Protein 1C53 (pdb70)

B-factor: mean 19.28, std 6.95, range [7.57, 44.81]

InterPro domains:
  IPR008168 Cytochrome c, class IC [PR00605] (31-42)
  IPR008168 Cytochrome c, class IC [PR00605] (77-99)
  IPR009056 Cytochrome c-like domain [PF00034] (23-102)
  IPR009056 Cytochrome c-like domain [PS51007] (21-102)
  IPR036909 Cytochrome c-like domain superfamily [G3DSA:1.10.760.10] (24-101)
  IPR036909 Cytochrome c-like domain superfamily [SSF46626] (12-101)

Radius of gyration: 11.13 Å; Cα contacts (8 Å, |Δi|>4): 106; chains: 1; bounding box: 24×22×28 Å

Organism: Nitratidesulfovibrio vulgaris (strain DSM 19637 / Miyazaki F) (NCBI:txid883)

Structure (mmCIF, N/CA/C/O backbone):
data_1C53
#
_entry.id   1C53
#
_cell.length_a   42.700
_cell.length_b   42.700
_cell.length_c   103.400
_cell.angle_alpha   90.00
_cell.angle_beta   90.00
_cell.angle_gamma   90.00
#
_symmetry.space_group_name_H-M   'P 43 21 2'
#
loop_
_entity.id
_entity.type
_entity.pdbx_description
1 polymer 'CYTOCHROME C553'
2 non-polymer 'PROTOPORPHYRIN IX CONT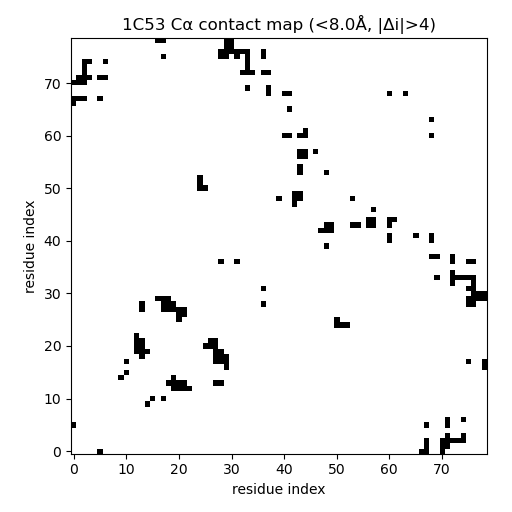AINING FE'
#
loop_
_atom_site.group_PDB
_atom_site.id
_atom_site.type_symbol
_atom_site.label_atom_id
_atom_site.label_alt_id
_atom_site.label_comp_id
_atom_site.label_asym_id
_atom_site.label_entity_id
_atom_site.label_seq_id
_atom_site.pdbx_PDB_ins_code
_atom_site.Cartn_x
_atom_site.Cartn_y
_atom_site.Cartn_z
_atom_site.occupancy
_atom_site.B_iso_or_equiv
_atom_site.auth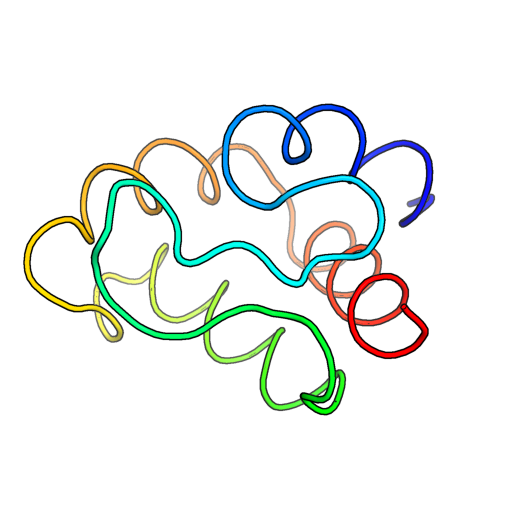_seq_id
_atom_site.auth_comp_id
_atom_site.auth_asym_id
_atom_site.auth_atom_id
_atom_site.pdbx_PDB_model_num
ATOM 1 C CA . ALA A 1 1 ? 15.906 -0.030 33.483 1.00 21.30 1 ALA A CA 1
ATOM 2 C CA . ASP A 1 2 ? 18.534 -2.666 34.083 1.00 12.53 2 ASP A CA 1
ATOM 3 C CA . GLY A 1 3 ? 20.232 -3.640 30.813 1.00 18.42 3 GLY A CA 1
ATOM 4 C CA . ALA A 1 4 ? 21.613 -6.875 32.192 1.00 19.17 4 ALA A CA 1
ATOM 5 C CA . ALA A 1 5 ? 18.275 -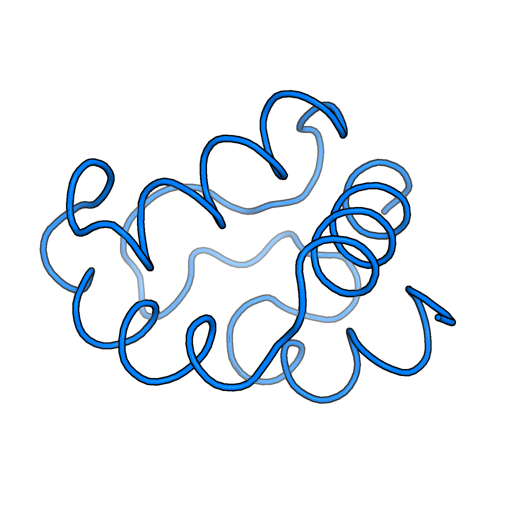8.120 33.522 1.00 17.10 5 ALA A CA 1
ATOM 6 C CA . LEU A 1 6 ? 16.393 -7.100 30.333 1.00 15.26 6 LEU A CA 1
ATOM 7 C CA . TYR A 1 7 ? 18.953 -8.834 28.134 1.00 13.56 7 TYR A CA 1
ATOM 8 C CA . LYS A 1 8 ? 18.049 -12.172 29.692 1.00 17.08 8 LYS A CA 1
ATOM 9 C CA . SER A 1 9 ? 15.089 -12.392 27.290 1.00 10.41 9 SER A CA 1
ATOM 10 C CA . CYS A 1 10 ? 17.609 -12.058 24.377 1.00 12.82 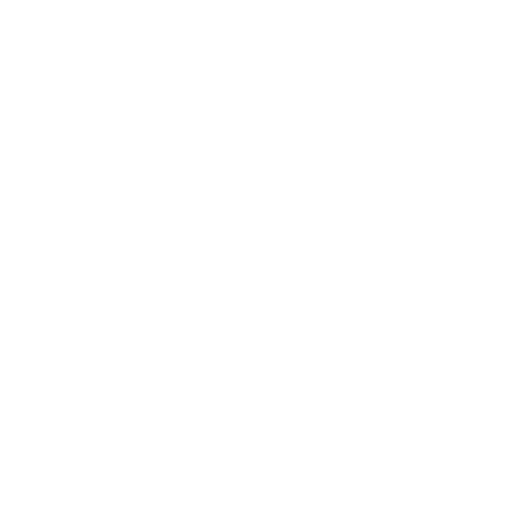10 CYS A CA 1
ATOM 11 C CA . VAL A 1 11 ? 20.141 -14.756 25.173 1.00 19.64 11 VAL A CA 1
ATOM 12 C CA . GLY A 1 12 ? 18.288 -17.613 23.386 1.00 22.86 12 GLY A CA 1
ATOM 13 C CA . CYS A 1 13 ? 19.124 -16.081 19.978 1.00 22.84 13 CYS A CA 1
ATOM 14 C CA . HIS A 1 14 ? 21.977 -13.606 20.580 1.00 11.39 14 HIS A CA 1
ATOM 15 C CA . GLY A 1 15 ? 24.046 -15.641 23.058 1.00 34.01 15 GLY A CA 1
ATOM 16 C CA . ALA A 1 16 ? 25.309 -14.678 26.518 1.00 23.39 16 ALA A CA 1
ATOM 17 C CA . ASP A 1 17 ?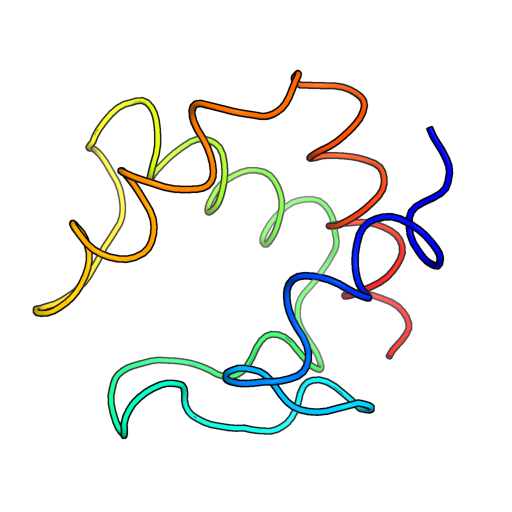 28.313 -12.808 25.173 1.00 23.88 17 ASP A CA 1
ATOM 18 C CA . GLY A 1 18 ? 26.273 -11.451 22.251 1.00 23.66 18 GLY A CA 1
ATOM 19 C CA . SER A 1 19 ? 28.472 -13.130 19.622 1.00 24.28 19 SER A CA 1
ATOM 20 C CA . LYS A 1 20 ? 25.774 -15.198 17.918 1.00 33.12 20 LYS A CA 1
ATOM 21 C CA . GLN A 1 21 ? 24.484 -14.577 14.410 1.00 25.81 21 GLN A CA 1
ATOM 22 C CA . ALA A 1 22 ? 20.784 -14.721 15.303 1.00 27.56 22 ALA A CA 1
ATOM 23 C CA . MET A 1 23 ? 18.940 -17.400 13.429 1.00 21.84 23 MET A CA 1
ATOM 24 C CA . GLY A 1 24 ? 21.939 -17.440 11.058 1.00 31.45 24 GLY A CA 1
ATOM 25 C CA . VAL A 1 25 ? 21.209 -13.969 9.584 1.00 22.27 25 VAL A CA 1
ATOM 26 C CA . GLY A 1 26 ? 22.852 -10.604 10.013 1.00 15.93 26 GLY A CA 1
ATOM 27 C CA . HIS A 1 27 ? 25.210 -9.156 12.574 1.00 15.61 27 HIS A CA 1
ATOM 28 C CA . ALA A 1 28 ? 26.099 -10.148 16.179 1.00 16.76 28 ALA A CA 1
ATOM 29 C CA . VAL A 1 29 ? 25.429 -7.435 18.756 1.00 19.47 29 VAL A CA 1
ATOM 30 C CA . LYS A 1 30 ? 28.898 -7.856 20.356 1.00 22.38 30 LYS A CA 1
ATOM 31 C CA . GLY A 1 31 ? 31.371 -5.108 19.488 1.00 35.23 31 GLY A CA 1
ATOM 32 C CA . GLN A 1 32 ? 28.861 -2.494 18.450 1.00 13.86 32 GLN A CA 1
ATOM 33 C CA . LYS A 1 33 ? 28.535 0.905 20.082 1.00 34.52 33 LYS A CA 1
ATOM 34 C CA . ALA A 1 34 ? 25.543 1.718 22.299 1.00 28.09 34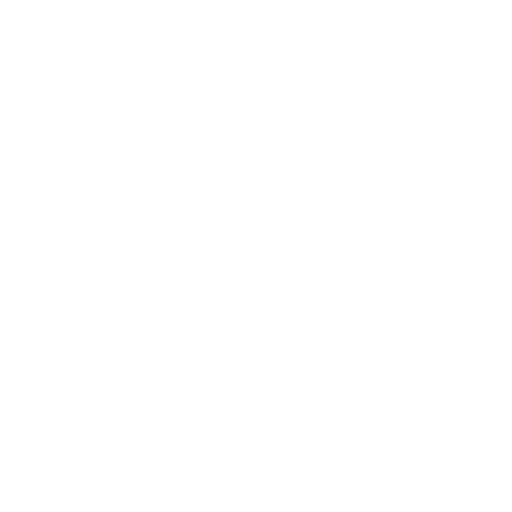 ALA A CA 1
ATOM 35 C CA . ASP A 1 35 ? 24.312 4.532 20.008 1.00 38.23 35 ASP A CA 1
ATOM 36 C CA . GLU A 1 36 ? 24.460 2.228 17.013 1.00 26.41 36 GLU A CA 1
ATOM 37 C CA . LEU A 1 37 ? 22.646 -0.625 18.811 1.00 20.78 37 LEU A CA 1
ATOM 38 C CA . PHE A 1 38 ? 20.013 1.827 20.070 1.00 18.45 38 PHE A CA 1
ATOM 39 C CA . LYS A 1 39 ? 19.320 3.208 16.563 1.00 15.62 39 LYS A CA 1
ATOM 40 C CA . LYS A 1 40 ? 18.886 -0.377 15.335 1.00 13.14 40 LYS A CA 1
ATOM 41 C CA . LEU A 1 41 ? 16.352 -1.300 18.017 1.00 15.01 41 LEU A CA 1
ATOM 42 C CA . LYS A 1 42 ? 14.476 1.882 17.234 1.00 20.03 42 LYS A CA 1
ATOM 43 C CA . GLY A 1 43 ? 14.772 0.919 13.510 1.00 19.05 43 GLY A CA 1
ATOM 44 C CA . TYR A 1 44 ? 13.112 -2.450 14.096 1.00 22.89 44 TYR A CA 1
ATOM 45 C CA . ALA A 1 45 ? 10.145 -0.855 15.920 1.00 44.81 45 ALA A CA 1
ATOM 46 C CA . ASP A 1 46 ? 9.586 1.904 13.373 1.00 42.36 46 ASP A CA 1
ATOM 47 C CA . GLY A 1 47 ? 10.139 -0.740 10.666 1.00 30.91 47 GLY A CA 1
ATOM 48 C CA . SER A 1 48 ? 13.064 1.188 9.099 1.00 21.36 48 SER A CA 1
ATOM 49 C CA . TYR A 1 49 ? 16.001 -1.165 9.918 1.00 27.09 49 TYR A CA 1
ATOM 50 C CA . GLY A 1 50 ? 16.400 -4.876 9.154 1.00 13.12 50 GLY A CA 1
ATOM 51 C CA . GLY A 1 51 ? 17.276 -7.900 6.986 1.00 16.12 51 GLY A CA 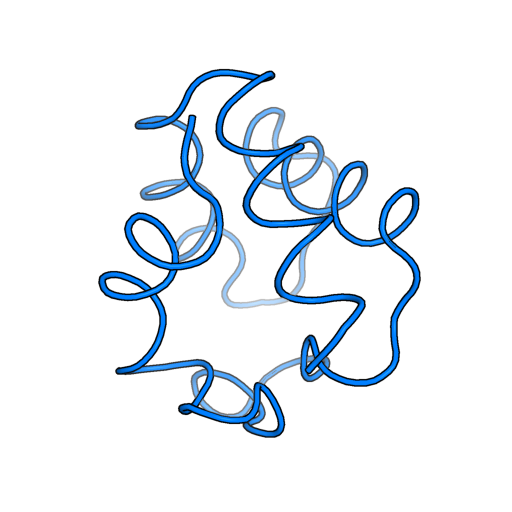1
ATOM 52 C CA . GLU A 1 52 ? 15.236 -10.879 5.972 1.00 19.22 52 GLU A CA 1
ATOM 53 C CA . LYS A 1 53 ? 14.084 -11.895 9.471 1.00 18.90 53 LYS A CA 1
ATOM 54 C CA . LYS A 1 54 ? 13.431 -8.339 10.636 1.00 20.70 54 LYS A CA 1
ATOM 55 C CA . ALA A 1 55 ? 9.818 -9.089 11.695 1.00 26.44 55 ALA A CA 1
ATOM 56 C CA . VAL A 1 56 ? 11.176 -11.396 14.400 1.00 28.83 56 VAL A CA 1
ATOM 57 C CA . MET A 1 57 ? 12.793 -8.324 16.058 1.00 11.87 57 MET A CA 1
ATOM 58 C CA . THR A 1 58 ? 9.877 -6.036 15.360 1.00 17.41 58 THR A CA 1
ATOM 59 C CA . ASN A 1 59 ? 7.484 -8.303 17.253 1.00 15.51 59 ASN A CA 1
ATOM 60 C CA . LEU A 1 60 ? 9.860 -8.027 20.265 1.00 16.81 60 LEU A CA 1
ATOM 61 C CA . VAL A 1 61 ? 11.159 -4.472 20.489 1.00 20.95 61 VAL A CA 1
ATOM 62 C CA . LYS A 1 62 ? 7.650 -3.020 20.429 1.00 21.67 62 LYS A CA 1
ATOM 63 C CA . ARG A 1 63 ? 7.264 -4.546 23.938 1.00 14.65 63 ARG A CA 1
ATOM 64 C CA . TYR A 1 64 ? 9.968 -2.239 25.328 1.00 18.90 64 TYR A CA 1
ATOM 65 C CA . SER A 1 65 ? 10.301 1.424 26.122 1.00 13.11 65 SER A CA 1
ATOM 66 C CA . AS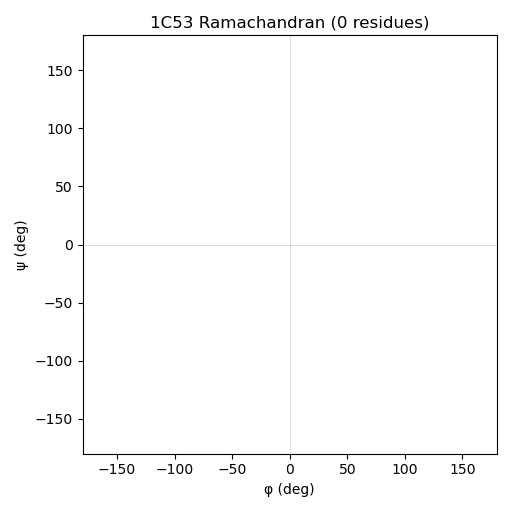P A 1 66 ? 12.928 3.736 24.733 1.00 15.52 66 ASP A CA 1
ATOM 67 C CA . GLU A 1 67 ? 14.741 3.819 28.113 1.00 20.16 67 GLU A CA 1
ATOM 68 C CA . GLU A 1 68 ? 14.713 0.033 28.220 1.00 13.15 68 GLU A CA 1
ATOM 69 C CA . MET A 1 69 ? 16.179 -0.135 24.687 1.00 17.42 69 MET A CA 1
ATOM 70 C CA . LYS A 1 70 ? 18.870 2.352 25.659 1.00 19.94 70 LYS A CA 1
ATOM 71 C CA . ALA A 1 71 ? 19.726 0.239 28.704 1.00 14.74 71 ALA A CA 1
ATOM 72 C CA . MET A 1 72 ? 19.917 -2.973 26.634 1.00 15.21 72 MET A CA 1
ATOM 73 C CA . ALA A 1 73 ? 22.078 -1.044 24.071 1.00 16.60 73 ALA A CA 1
ATOM 74 C CA . ASP A 1 74 ? 24.335 0.077 26.893 1.00 20.55 74 ASP A CA 1
ATOM 75 C CA . TYR A 1 75 ? 24.702 -3.523 28.161 1.00 16.43 75 TYR A CA 1
ATOM 76 C CA . MET A 1 76 ? 25.254 -5.103 24.699 1.00 23.37 76 MET A CA 1
ATOM 77 C CA . SER A 1 77 ? 27.925 -2.540 23.956 1.00 14.70 77 SER A CA 1
ATOM 78 C CA . LYS A 1 78 ? 29.886 -3.818 26.956 1.00 26.05 78 LYS A CA 1
ATOM 79 C CA . LEU A 1 79 ? 29.642 -7.515 26.112 1.00 17.69 79 LEU A CA 1
#

Foldseek 3Di:
DALVVVCVVVCVAQNPLQQHQGVPHDDGLAQDALVVQLVQLVCLCVVNHDDDPSVVSNVPSVPADSVNSSNNSVVSHVD

Nearest PDB structures (foldseek):
  1c53-assembly1_A  TM=1.013E+00  e=1.937E-15  Nitratidesulfovibrio vulgaris str. 'Miyazaki F'
  1dvh-assembly1_A  TM=9.434E-01  e=6.470E-10  Nitratidesulfovibrio vulgaris
  2dvh-assembly1_A  TM=8.878E-01  e=6.855E-09  Nitratidesulfovibrio vulgaris str. Hildenborough
  2zzs-assembly1_A  TM=8.881E-01  e=1.289E-05  Vibrio parahaemolyticus RIMD 2210633
  2zzs-assembly29_3  TM=8.746E-01  e=9.291E-06  Vibrio parahaemolyticus RIMD 2210633

Sequence (79 aa):
ADGAALYKSCVGCHGADGSKQAMGVGHAVKGQKADELFKKLKGYADGSYGGEKKAVMTNLVKRYSDEEMKAMADYMSKL

Secondary structure (P-SEA, 3-state):
cccccccccccccccccccccccccccccccccaaaaaaaaaaaaaccccccaaaaaaaccccccaaaaaaaaaaaaac